Protein AF-A0A961MU52-F1 (afdb_monomer)

Solvent-accessible surface area (backbone atoms only — not comparable to full-at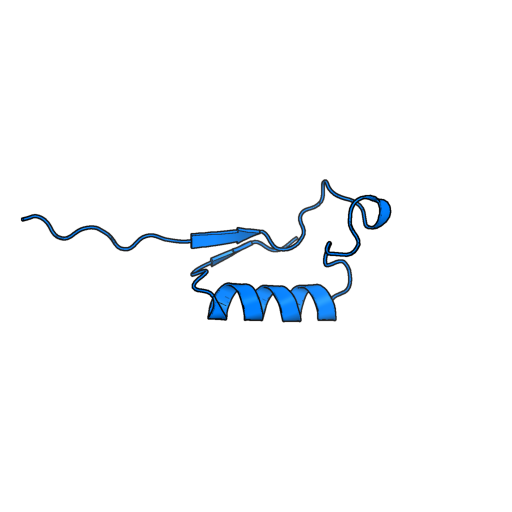om values): 3392 Å² total; per-residue (Å²): 132,85,81,78,78,84,84,83,37,72,42,72,68,55,65,87,81,75,54,68,92,78,36,93,80,56,39,81,50,72,66,47,43,53,53,53,51,50,51,42,40,76,74,59,32,76,42,78,46,83,115

Nearest PDB structures (foldseek):
  3mz2-assembly1_B  TM=7.175E-01  e=3.553E+00  Parabacteroides distasonis ATCC 8503
  2ph3-assembly1_B-2  TM=7.607E-01  e=8.394E+00  Thermus thermophilus HB8
  6b4c-assembly4_D  TM=3.656E-01  e=9.687E+00  Trichoderma virens Gv29-8

Foldseek 3Di:
DDDDDDDAAEDAQADDPDDCVVDVLHDDDPVSSVVVQVVVVVVPHPHYHYD

Secondary structure (DSSP, 8-state):
-PPPPPPP-EEE-S-SS--GGG-TT---SHHHHHHHHHHHHHTT-SEEE--

Structure (mmCIF, N/CA/C/O backbone):
data_AF-A0A961MU52-F1
#
_entry.id   AF-A0A961MU52-F1
#
loop_
_atom_site.group_PDB
_atom_site.id
_atom_site.type_symbol
_atom_site.label_atom_id
_atom_site.label_alt_id
_atom_site.label_comp_id
_atom_site.label_asym_id
_atom_site.label_entity_id
_atom_site.label_seq_id
_atom_site.pdbx_PDB_ins_code
_atom_site.Cartn_x
_atom_site.Cartn_y
_atom_site.Cartn_z
_atom_site.occupancy
_atom_site.B_iso_or_equiv
_atom_site.auth_seq_id
_atom_site.auth_comp_id
_atom_site.auth_asym_id
_atom_site.auth_atom_id
_atom_site.pdbx_PDB_model_num
ATOM 1 N N . MET A 1 1 ? -17.549 8.254 32.837 1.00 69.44 1 MET A N 1
ATOM 2 C CA . MET A 1 1 ? -16.259 8.233 32.107 1.00 69.44 1 MET A CA 1
ATOM 3 C C . MET A 1 1 ? -16.383 9.113 30.872 1.00 69.44 1 MET A C 1
ATOM 5 O O . MET A 1 1 ? -17.431 9.068 30.240 1.00 69.44 1 MET A O 1
ATOM 9 N N . ALA A 1 2 ? -15.371 9.919 30.540 1.00 80.81 2 ALA A N 1
ATOM 1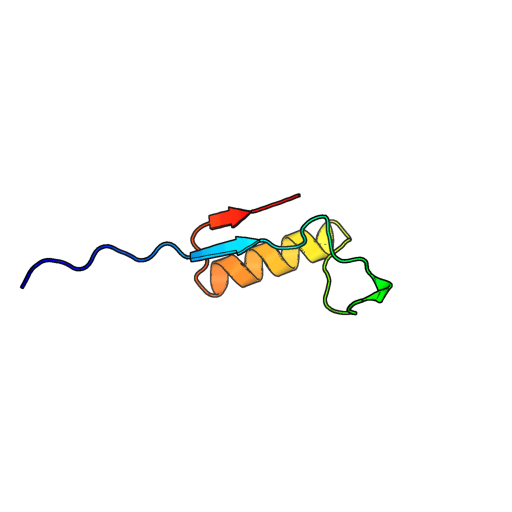0 C CA . ALA A 1 2 ? -15.382 10.729 29.318 1.00 80.81 2 ALA A CA 1
ATOM 11 C C . ALA A 1 2 ? -15.333 9.832 28.066 1.00 80.81 2 ALA A C 1
ATOM 13 O O . ALA A 1 2 ? -14.666 8.795 28.067 1.00 80.81 2 ALA A O 1
ATOM 14 N N . ARG A 1 3 ? -16.048 10.215 27.001 1.00 84.06 3 ARG A N 1
ATOM 15 C CA . ARG A 1 3 ? -16.064 9.466 25.738 1.00 84.06 3 ARG A CA 1
ATOM 16 C C 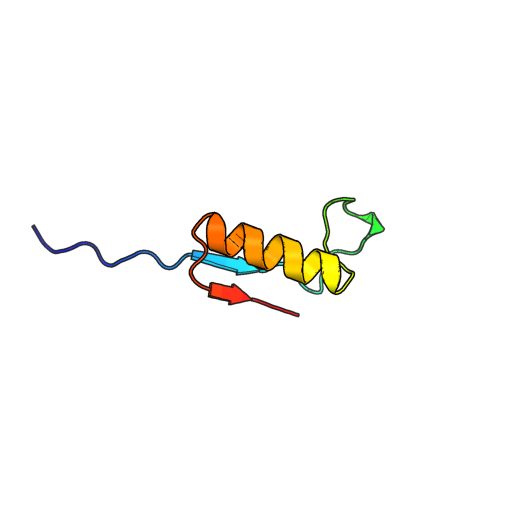. ARG A 1 3 ? -14.672 9.544 25.109 1.00 84.06 3 ARG A C 1
ATOM 18 O O . ARG A 1 3 ? -14.192 10.643 24.843 1.00 84.06 3 ARG A O 1
ATOM 25 N N . LYS A 1 4 ? -14.024 8.401 24.863 1.00 85.94 4 LYS A N 1
ATOM 26 C CA . LYS A 1 4 ? -12.752 8.394 24.128 1.00 85.94 4 LYS A CA 1
ATOM 27 C C . LYS A 1 4 ? -12.988 8.925 22.705 1.00 85.94 4 LYS A C 1
ATOM 29 O O . LYS A 1 4 ? -13.946 8.480 22.058 1.00 85.94 4 LYS A O 1
ATOM 34 N N . PRO A 1 5 ? -12.163 9.868 22.219 1.00 90.25 5 PRO A N 1
ATOM 35 C CA . PRO A 1 5 ? -12.232 10.309 20.834 1.00 90.25 5 PRO A CA 1
ATOM 36 C C . PRO A 1 5 ? -11.944 9.126 19.903 1.00 90.25 5 PRO A C 1
ATOM 38 O O . PRO A 1 5 ? -11.248 8.181 20.277 1.00 90.25 5 PRO A O 1
ATOM 41 N N . LYS A 1 6 ? -12.526 9.151 18.701 1.00 93.94 6 LYS A N 1
ATOM 42 C CA . LYS A 1 6 ? -12.236 8.141 17.679 1.00 93.94 6 LYS A CA 1
ATOM 43 C C . LYS A 1 6 ? -10.803 8.346 17.186 1.00 93.94 6 LYS A C 1
ATOM 45 O O . LYS A 1 6 ? -10.412 9.479 16.919 1.00 93.94 6 LYS A O 1
ATOM 50 N N . THR A 1 7 ? -10.042 7.263 17.087 1.00 96.12 7 THR A N 1
ATOM 51 C CA . THR A 1 7 ? -8.684 7.297 16.541 1.00 96.12 7 THR A CA 1
ATOM 52 C C . THR A 1 7 ? -8.749 7.433 15.026 1.00 96.12 7 THR A C 1
ATOM 54 O O . THR A 1 7 ? -9.488 6.694 14.380 1.00 96.12 7 THR A O 1
ATOM 57 N N . ILE A 1 8 ? -7.970 8.363 14.479 1.00 97.50 8 ILE A N 1
ATOM 58 C CA . ILE A 1 8 ? -7.740 8.492 13.040 1.00 97.50 8 ILE A CA 1
ATOM 59 C C . ILE A 1 8 ? -6.500 7.672 12.703 1.00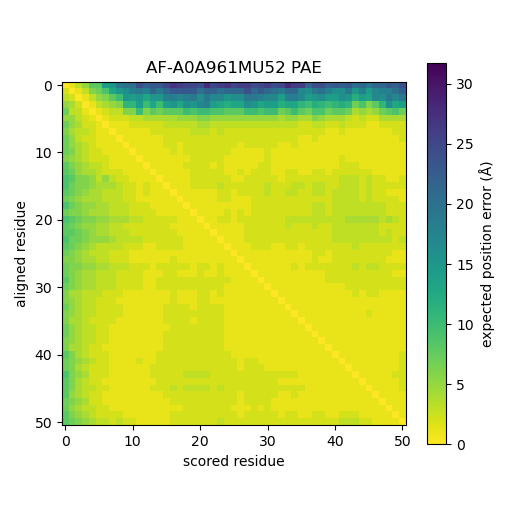 97.50 8 ILE A C 1
ATOM 61 O O . ILE A 1 8 ? -5.458 7.840 13.336 1.00 97.50 8 ILE A O 1
ATOM 65 N N . ILE A 1 9 ? -6.624 6.796 11.712 1.00 98.31 9 ILE A N 1
ATOM 66 C CA . ILE A 1 9 ? -5.510 6.020 11.169 1.00 98.31 9 ILE A CA 1
ATOM 67 C C . ILE A 1 9 ? -5.278 6.505 9.742 1.00 98.31 9 ILE A C 1
ATOM 69 O O . ILE A 1 9 ? -6.194 6.465 8.919 1.00 98.31 9 ILE A O 1
ATOM 73 N N . THR A 1 10 ? -4.063 6.970 9.468 1.00 98.75 10 THR A N 1
ATOM 74 C CA . THR A 1 10 ? -3.630 7.376 8.129 1.00 98.75 10 THR A CA 1
ATOM 75 C C . THR A 1 10 ? -2.685 6.325 7.568 1.00 98.75 10 THR A C 1
ATOM 77 O O . THR A 1 10 ? -1.731 5.944 8.244 1.00 98.75 10 THR A O 1
ATOM 80 N N . CYS A 1 11 ? -2.914 5.894 6.330 1.00 98.75 11 CYS A N 1
ATOM 81 C CA . CYS A 1 11 ? -1.961 5.080 5.581 1.00 98.75 11 CYS A CA 1
ATOM 82 C C . CYS A 1 11 ? -1.282 5.942 4.509 1.00 98.75 11 CYS A C 1
ATOM 84 O O . CYS A 1 11 ? -1.956 6.504 3.647 1.00 98.75 11 CYS A O 1
ATOM 86 N N . ALA A 1 12 ? 0.045 6.063 4.574 1.00 98.69 12 ALA A N 1
ATOM 87 C CA . ALA A 1 12 ? 0.858 6.623 3.499 1.00 98.69 12 ALA A CA 1
ATOM 88 C C . ALA A 1 12 ? 1.315 5.477 2.594 1.00 98.69 12 ALA A C 1
ATOM 90 O O . ALA A 1 12 ? 2.108 4.643 3.022 1.00 98.69 12 ALA A O 1
ATOM 91 N N . VAL A 1 13 ? 0.771 5.421 1.378 1.00 98.44 13 VAL A N 1
ATOM 92 C CA . VAL A 1 13 ? 0.765 4.186 0.574 1.00 98.44 13 VAL A CA 1
ATOM 93 C C . VAL A 1 13 ? 2.119 3.900 -0.084 1.00 98.44 13 VAL A C 1
ATOM 95 O O . VAL A 1 13 ? 2.567 2.761 -0.078 1.00 98.44 13 VAL A O 1
ATOM 98 N N . THR A 1 14 ? 2.786 4.920 -0.635 1.00 98.44 14 THR A N 1
ATOM 99 C CA . THR A 1 14 ? 4.044 4.735 -1.391 1.00 98.44 14 THR A CA 1
ATOM 100 C C . THR A 1 14 ? 5.173 5.654 -0.913 1.00 98.44 14 THR A C 1
ATOM 102 O O . THR A 1 14 ? 6.228 5.187 -0.480 1.00 98.44 14 THR A O 1
ATOM 105 N N . GLY A 1 15 ? 4.930 6.967 -0.861 1.00 97.88 15 GLY A N 1
ATOM 106 C CA . GLY A 1 15 ? 5.974 7.936 -0.527 1.00 97.88 15 GLY A CA 1
ATOM 107 C C . GLY A 1 15 ? 6.868 8.292 -1.719 1.00 97.88 15 GLY A C 1
ATOM 108 O O . GLY A 1 15 ? 6.594 7.934 -2.857 1.00 97.88 15 GLY A O 1
ATOM 109 N N . ALA A 1 16 ? 7.957 9.011 -1.441 1.00 97.62 16 ALA A N 1
ATOM 110 C CA . ALA A 1 16 ? 8.973 9.384 -2.438 1.00 97.62 16 ALA A CA 1
ATOM 111 C C . ALA A 1 16 ? 10.411 9.041 -1.997 1.00 97.62 16 ALA A C 1
ATOM 113 O O . ALA A 1 16 ? 11.374 9.487 -2.614 1.00 97.62 16 ALA A O 1
ATOM 114 N N . ILE A 1 17 ? 10.562 8.297 -0.893 1.00 98.19 17 ILE A N 1
ATOM 115 C CA . ILE A 1 17 ? 11.869 7.966 -0.301 1.00 98.19 17 ILE A CA 1
ATOM 116 C C . ILE A 1 17 ? 12.331 6.564 -0.699 1.00 98.19 17 ILE A C 1
ATOM 118 O O . ILE A 1 17 ? 13.494 6.378 -1.048 1.00 98.19 17 ILE A O 1
ATOM 122 N N . HIS A 1 18 ? 11.436 5.576 -0.647 1.00 98.00 18 HIS A N 1
ATOM 123 C CA . HIS A 1 18 ? 11.762 4.208 -1.038 1.00 98.00 18 HIS A CA 1
ATOM 124 C C . HIS A 1 18 ? 11.739 4.056 -2.560 1.00 98.00 18 HIS A C 1
ATOM 126 O O . HIS A 1 18 ? 10.942 4.695 -3.245 1.00 98.00 18 HIS A O 1
ATOM 132 N N . THR A 1 19 ? 12.600 3.183 -3.084 1.00 97.94 19 THR A N 1
ATOM 133 C CA . THR A 1 19 ? 12.639 2.828 -4.509 1.00 97.94 19 THR A CA 1
ATOM 134 C C . THR A 1 19 ? 12.237 1.364 -4.715 1.00 97.94 19 THR A C 1
ATOM 136 O O . THR A 1 19 ? 12.386 0.564 -3.788 1.00 97.94 19 THR A O 1
ATOM 139 N N . PRO A 1 20 ? 11.776 0.966 -5.919 1.00 97.06 20 PRO A N 1
ATOM 140 C CA . PRO A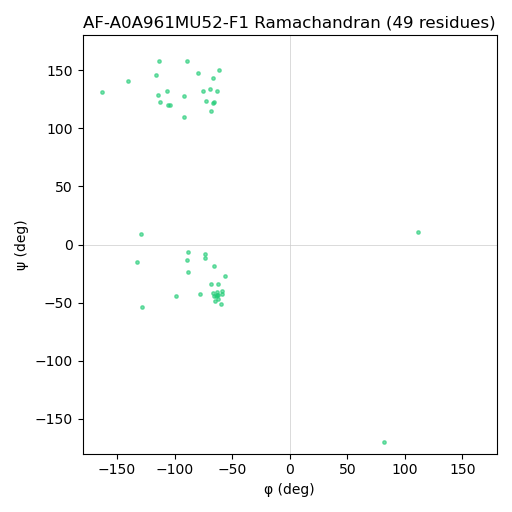 1 20 ? 11.327 -0.408 -6.175 1.00 97.06 20 PRO A CA 1
ATOM 141 C C . PRO A 1 20 ? 12.370 -1.489 -5.863 1.00 97.06 20 PRO A C 1
ATOM 143 O O . PRO A 1 20 ? 12.025 -2.602 -5.497 1.00 97.06 20 PRO A O 1
ATOM 146 N N . THR A 1 21 ? 13.663 -1.167 -5.938 1.00 97.88 21 THR A N 1
ATOM 147 C CA . THR A 1 21 ? 14.747 -2.108 -5.611 1.00 97.88 21 THR A CA 1
ATOM 148 C C . THR A 1 21 ? 14.904 -2.378 -4.113 1.00 97.88 21 THR A C 1
ATOM 150 O O . THR A 1 21 ? 15.675 -3.254 -3.736 1.00 97.88 21 THR A O 1
ATOM 153 N N . MET A 1 22 ? 14.252 -1.596 -3.249 1.00 98.38 22 MET A N 1
ATOM 154 C CA . MET A 1 22 ? 14.335 -1.751 -1.793 1.00 98.38 22 MET A CA 1
ATOM 155 C C . MET A 1 22 ? 13.288 -2.724 -1.242 1.00 98.38 22 MET A C 1
ATOM 157 O O . MET A 1 22 ? 13.479 -3.246 -0.146 1.00 98.38 22 MET A O 1
ATOM 161 N N . SER A 1 23 ? 12.178 -2.942 -1.956 1.00 97.94 23 SER A N 1
ATOM 162 C CA . SER A 1 23 ? 11.112 -3.851 -1.532 1.00 97.94 23 SER A CA 1
ATOM 163 C C . SER A 1 23 ? 10.196 -4.222 -2.693 1.00 97.94 23 SER A C 1
ATOM 165 O O . SER A 1 23 ? 9.639 -3.340 -3.346 1.00 97.94 23 SER A O 1
ATOM 167 N N . ASP A 1 24 ? 9.941 -5.521 -2.850 1.00 96.94 24 ASP A N 1
ATOM 168 C CA . ASP A 1 24 ? 8.952 -6.050 -3.798 1.00 96.94 24 ASP A CA 1
ATOM 169 C C . ASP A 1 24 ? 7.511 -5.646 -3.435 1.00 96.94 24 ASP A C 1
ATOM 171 O O . ASP A 1 24 ? 6.613 -5.708 -4.271 1.00 96.94 24 ASP A O 1
ATOM 175 N N . ALA A 1 25 ? 7.279 -5.225 -2.186 1.00 97.38 25 ALA A N 1
ATOM 176 C CA . ALA A 1 25 ? 5.969 -4.794 -1.707 1.00 97.38 25 ALA A CA 1
ATOM 177 C C . ALA A 1 25 ? 5.690 -3.298 -1.932 1.00 97.38 25 ALA A C 1
ATOM 179 O O . ALA A 1 25 ? 4.578 -2.857 -1.640 1.00 97.38 25 ALA A O 1
ATOM 180 N N . LEU A 1 26 ? 6.667 -2.509 -2.409 1.00 98.50 26 LEU A N 1
ATOM 181 C CA . LEU A 1 26 ? 6.472 -1.077 -2.655 1.00 98.50 26 LEU A CA 1
ATOM 182 C C . LEU A 1 26 ? 5.509 -0.882 -3.840 1.00 98.50 26 LEU A C 1
ATOM 184 O O . LEU A 1 26 ? 5.882 -1.220 -4.965 1.00 98.50 26 LEU A O 1
ATOM 188 N N . PRO A 1 27 ? 4.308 -0.307 -3.643 1.00 98.44 27 PRO A N 1
ATOM 189 C CA . PRO A 1 27 ? 3.432 0.002 -4.763 1.00 98.44 27 PRO A CA 1
ATOM 190 C C . PRO A 1 27 ? 4.005 1.194 -5.534 1.00 98.44 27 PRO A C 1
ATOM 192 O O . PRO A 1 27 ? 4.228 2.260 -4.958 1.00 98.44 27 PRO A O 1
ATOM 195 N N . TYR A 1 28 ? 4.245 1.036 -6.833 1.00 97.62 28 TYR A N 1
ATOM 196 C CA . TYR A 1 28 ? 4.788 2.110 -7.678 1.00 97.62 28 TYR A CA 1
ATOM 197 C C . TYR A 1 28 ? 4.040 2.285 -9.003 1.00 97.62 28 TYR A C 1
ATOM 199 O O . TYR A 1 28 ? 4.189 3.318 -9.655 1.00 97.62 28 TYR A O 1
ATOM 207 N N . THR A 1 29 ? 3.220 1.311 -9.408 1.00 98.19 29 THR A N 1
ATOM 208 C CA . THR A 1 29 ? 2.276 1.480 -10.520 1.00 98.19 29 THR A CA 1
ATOM 209 C C . THR A 1 29 ? 0.936 2.015 -10.014 1.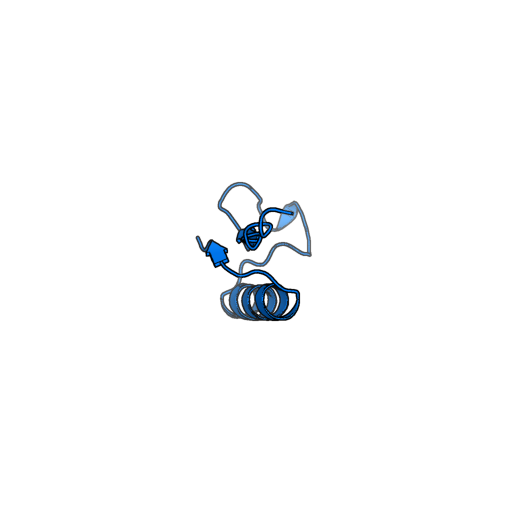00 98.19 29 THR A C 1
ATOM 211 O O . THR A 1 29 ? 0.590 1.853 -8.843 1.00 98.19 29 THR A O 1
ATOM 214 N N . TYR A 1 30 ? 0.151 2.638 -10.898 1.00 98.25 30 TYR A N 1
ATOM 215 C CA . TYR A 1 30 ? -1.157 3.191 -10.527 1.00 98.25 30 TYR A CA 1
ATOM 216 C C . TYR A 1 30 ? -2.109 2.130 -9.960 1.00 98.25 30 TYR A C 1
ATOM 218 O O . TYR A 1 30 ? -2.740 2.373 -8.933 1.00 98.25 30 TYR A O 1
ATOM 226 N N . ASP A 1 31 ? -2.154 0.946 -10.576 1.00 98.69 31 ASP A N 1
ATOM 227 C CA . ASP A 1 31 ? -3.024 -0.148 -10.134 1.00 98.69 31 ASP A CA 1
ATOM 228 C C . ASP A 1 31 ? -2.607 -0.684 -8.760 1.00 98.69 31 ASP A C 1
ATOM 230 O O . ASP A 1 31 ? -3.457 -0.876 -7.895 1.00 98.69 31 ASP A O 1
ATOM 234 N N . GLN A 1 32 ? -1.299 -0.835 -8.514 1.00 98.50 32 GLN A N 1
ATOM 235 C CA . GLN A 1 32 ? -0.783 -1.256 -7.207 1.00 98.50 32 GLN A CA 1
ATOM 236 C C . GLN A 1 32 ? -1.132 -0.253 -6.105 1.00 98.50 32 GLN A C 1
ATOM 238 O O . GLN A 1 32 ? -1.520 -0.644 -5.005 1.00 98.50 32 GLN A O 1
ATOM 243 N N . ILE A 1 33 ?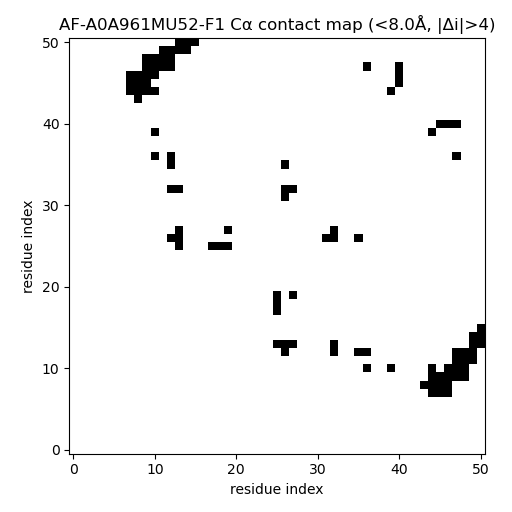 -0.983 1.046 -6.387 1.00 98.75 33 ILE A N 1
ATOM 244 C CA . ILE A 1 33 ? -1.309 2.104 -5.426 1.00 98.75 33 ILE A CA 1
ATOM 245 C C . ILE A 1 33 ? -2.809 2.085 -5.122 1.00 98.75 33 ILE A C 1
ATOM 247 O O . ILE A 1 33 ? -3.182 2.158 -3.953 1.00 98.75 33 ILE A O 1
ATOM 251 N N . ALA A 1 34 ? -3.663 1.950 -6.140 1.00 98.75 34 ALA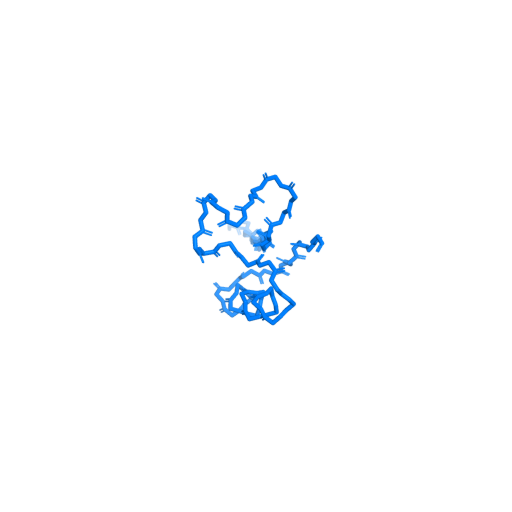 A N 1
ATOM 252 C CA . ALA A 1 34 ? -5.110 1.867 -5.959 1.00 98.75 34 ALA A CA 1
ATOM 253 C C . ALA A 1 34 ? -5.516 0.635 -5.134 1.00 98.75 34 ALA A C 1
ATOM 255 O O . ALA A 1 34 ? -6.276 0.767 -4.175 1.00 98.75 34 ALA A O 1
ATOM 256 N N . GLU A 1 35 ? -4.973 -0.539 -5.459 1.00 98.81 35 GLU A N 1
ATOM 257 C CA . GLU A 1 35 ? -5.247 -1.790 -4.749 1.00 98.81 35 GLU A CA 1
ATOM 258 C C . GLU A 1 35 ? -4.855 -1.696 -3.269 1.00 98.81 35 GLU A C 1
ATOM 260 O O . GLU A 1 35 ? -5.681 -1.945 -2.389 1.00 98.81 35 GLU A O 1
ATOM 265 N N . GLN A 1 36 ? -3.625 -1.263 -2.970 1.00 98.75 36 GLN A N 1
ATOM 266 C CA . GLN A 1 36 ? -3.170 -1.146 -1.584 1.00 98.75 36 GLN A CA 1
ATOM 267 C C . GLN A 1 36 ? -3.892 -0.032 -0.816 1.00 98.75 36 GLN A C 1
ATOM 269 O O . GLN A 1 36 ? -4.150 -0.182 0.378 1.00 98.75 36 GLN A O 1
ATOM 274 N N . ALA A 1 37 ? -4.260 1.070 -1.475 1.00 98.81 37 ALA A N 1
ATOM 275 C CA . ALA A 1 37 ? -5.046 2.138 -0.864 1.00 98.81 37 ALA A CA 1
ATOM 276 C C . ALA A 1 37 ? -6.443 1.654 -0.438 1.00 98.81 37 ALA A C 1
ATOM 278 O O . ALA A 1 37 ? -6.888 1.948 0.674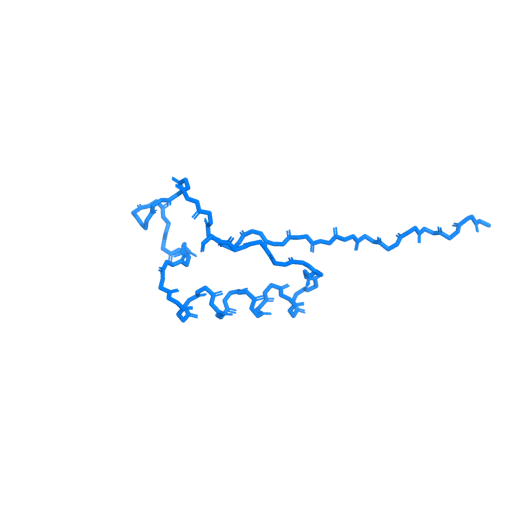 1.00 98.81 37 ALA A O 1
ATOM 279 N N . ILE A 1 38 ? -7.117 0.879 -1.294 1.00 98.81 38 ILE A N 1
ATOM 280 C CA . ILE A 1 38 ? -8.416 0.269 -0.982 1.00 98.81 38 ILE A CA 1
ATOM 281 C C . ILE A 1 38 ? -8.260 -0.736 0.161 1.00 98.81 38 ILE A C 1
ATOM 283 O O . ILE A 1 38 ? -8.979 -0.636 1.154 1.00 98.81 38 ILE A O 1
ATOM 287 N N . ALA A 1 39 ? -7.269 -1.630 0.082 1.00 98.81 39 ALA A N 1
ATOM 288 C CA . ALA A 1 39 ? -7.000 -2.606 1.136 1.00 98.81 39 ALA A CA 1
ATOM 289 C C . ALA A 1 39 ? -6.707 -1.933 2.491 1.00 98.81 39 ALA A C 1
ATOM 291 O O . ALA A 1 39 ? -7.192 -2.378 3.531 1.00 98.81 39 ALA A O 1
ATOM 292 N N . ALA A 1 40 ? -5.962 -0.821 2.499 1.00 98.88 40 ALA A N 1
ATOM 293 C CA . ALA A 1 40 ? -5.703 -0.048 3.711 1.00 98.88 40 ALA A CA 1
ATOM 294 C C . ALA A 1 40 ? -6.992 0.545 4.302 1.00 98.88 40 ALA A C 1
ATOM 296 O O . ALA A 1 40 ? -7.175 0.518 5.522 1.00 98.88 40 ALA A O 1
ATOM 297 N N . ALA A 1 41 ? -7.896 1.053 3.459 1.00 98.81 41 ALA A N 1
ATOM 298 C CA . ALA A 1 41 ? -9.189 1.566 3.899 1.00 98.81 41 ALA A CA 1
ATOM 299 C C . ALA A 1 41 ? -10.082 0.453 4.479 1.00 98.81 41 ALA A C 1
ATOM 301 O O . ALA A 1 41 ? -10.640 0.621 5.564 1.00 98.81 41 ALA A O 1
ATOM 302 N N . GLU A 1 42 ? -10.156 -0.706 3.817 1.00 98.81 42 GLU A N 1
ATOM 303 C CA . GLU A 1 42 ? -10.886 -1.888 4.302 1.00 98.81 42 GLU A CA 1
ATOM 304 C C . GLU A 1 42 ? -10.319 -2.419 5.627 1.00 98.81 42 GLU A C 1
ATOM 306 O O . GLU A 1 42 ? -11.073 -2.847 6.503 1.00 98.81 42 GLU A O 1
ATOM 311 N N . ALA A 1 43 ? -9.002 -2.313 5.822 1.00 98.69 43 ALA A N 1
ATOM 312 C CA . ALA A 1 43 ? -8.328 -2.656 7.072 1.00 98.69 43 ALA A CA 1
ATOM 313 C C . ALA A 1 43 ? -8.549 -1.631 8.206 1.00 98.69 43 ALA A C 1
ATOM 315 O O . ALA A 1 43 ? -8.179 -1.893 9.353 1.00 98.69 43 ALA A O 1
ATOM 316 N N . GLY A 1 44 ? -9.159 -0.475 7.919 1.00 98.38 44 GLY A N 1
ATOM 317 C CA . GLY A 1 44 ? -9.538 0.529 8.916 1.00 98.38 44 GLY A CA 1
ATOM 318 C C . GLY A 1 44 ? -8.757 1.843 8.863 1.00 98.38 44 GLY A C 1
ATOM 319 O O . GLY A 1 44 ? -8.899 2.659 9.779 1.00 98.38 44 GLY A O 1
ATOM 320 N N . ALA A 1 45 ? -7.954 2.090 7.822 1.00 98.75 45 ALA A N 1
ATOM 321 C CA . ALA A 1 45 ? -7.415 3.423 7.579 1.00 98.75 45 ALA A CA 1
ATOM 322 C C . ALA A 1 45 ? -8.555 4.390 7.222 1.00 98.75 45 ALA A C 1
ATOM 324 O O . ALA A 1 45 ? -9.305 4.192 6.271 1.00 98.75 45 ALA A O 1
ATOM 325 N N . SER A 1 46 ? -8.678 5.467 7.991 1.00 98.44 46 SER A N 1
ATOM 326 C CA . SER A 1 46 ? -9.676 6.519 7.774 1.00 98.44 46 SER A CA 1
ATOM 327 C C . SER A 1 46 ? -9.187 7.629 6.838 1.00 98.44 46 SER A C 1
ATOM 329 O O . SER A 1 46 ? -9.980 8.472 6.427 1.00 98.44 46 SER A O 1
ATOM 331 N N . ILE A 1 47 ? -7.881 7.674 6.554 1.00 98.62 47 ILE A N 1
ATOM 332 C CA . ILE A 1 47 ? -7.232 8.648 5.668 1.00 98.62 47 ILE A CA 1
ATOM 333 C C . ILE A 1 47 ? -6.165 7.926 4.839 1.00 98.62 47 ILE A C 1
ATOM 335 O O . ILE A 1 47 ? -5.428 7.085 5.358 1.00 98.62 47 ILE A O 1
ATOM 339 N N . LEU A 1 48 ? -6.050 8.304 3.568 1.00 98.75 48 LEU A N 1
ATOM 340 C CA . LEU A 1 48 ? -4.996 7.858 2.661 1.00 98.75 48 LEU A CA 1
ATOM 341 C C . LEU A 1 48 ? -4.128 9.056 2.277 1.00 98.75 48 LEU A C 1
ATOM 343 O O . LEU A 1 48 ? -4.642 10.091 1.856 1.00 98.75 48 LEU A O 1
ATOM 347 N N . HIS A 1 49 ? -2.817 8.915 2.436 1.00 98.81 49 HIS A N 1
ATOM 348 C CA . HIS A 1 49 ? -1.826 9.889 1.996 1.00 98.81 49 HIS A CA 1
ATOM 349 C C . HIS A 1 49 ? -1.151 9.373 0.724 1.00 98.81 49 HIS A C 1
ATOM 351 O O . HIS A 1 49 ? -0.545 8.296 0.729 1.00 98.81 49 HIS A O 1
ATOM 357 N N . LEU A 1 50 ? -1.275 10.139 -0.358 1.00 98.06 50 LEU A N 1
ATOM 358 C CA . LEU A 1 50 ? -0.838 9.764 -1.700 1.00 98.06 50 LEU A CA 1
ATOM 359 C C . LEU A 1 50 ? 0.276 10.701 -2.177 1.00 98.06 50 LEU A C 1
ATOM 361 O O . LEU A 1 50 ? 0.288 11.884 -1.831 1.00 98.06 50 LEU A O 1
ATOM 365 N N . HIS A 1 51 ? 1.200 10.140 -2.951 1.00 97.00 51 HIS A N 1
ATOM 366 C CA . HIS A 1 51 ? 2.267 10.847 -3.655 1.00 97.00 51 HIS A CA 1
ATOM 367 C C . HIS A 1 51 ? 2.060 10.719 -5.160 1.00 97.00 51 HIS A C 1
ATOM 369 O O . HIS A 1 51 ? 1.467 9.695 -5.571 1.00 97.00 51 HIS A O 1
#

pLDDT: mean 96.59, std 5.33, range [69.44, 98.88]

Radius of gyration: 13.85 Å; Cα contacts (8 Å, |Δi|>4): 50; chains: 1; bounding box: 31×17×43 Å

Sequence (51 aa):
MARKPKTIITCAVTGAIHTPTMSDALPYTYDQIAEQAIAAAEAGASILHLH

Mean predicted aligned error: 3.15 Å